Protein AF-A0AAV5ETB3-F1 (afdb_monomer)

Solvent-accessible surface area (backbone atoms only — not comparable to full-atom values): 3493 Å² total; per-residue (Å²): 110,66,69,62,50,47,50,52,48,36,52,51,50,41,56,48,37,33,73,79,64,68,45,81,74,45,72,65,62,41,47,56,52,32,55,54,49,53,57,56,54,36,70,77,49,58,72,68,63,21,51,54,53,51,55,52,50,64,76,72,108

Structure (mmCIF, N/CA/C/O backbone):
data_AF-A0AAV5ETB3-F1
#
_entry.id   AF-A0AAV5ETB3-F1
#
loop_
_atom_site.group_PDB
_atom_site.id
_atom_site.type_symbol
_atom_site.label_atom_id
_atom_site.label_alt_id
_atom_site.label_comp_id
_atom_site.label_asym_id
_atom_site.label_entity_id
_atom_site.label_seq_id
_atom_site.pdbx_PDB_ins_code
_atom_site.Cartn_x
_atom_site.Cartn_y
_atom_site.Cartn_z
_atom_site.occupancy
_atom_site.B_iso_or_equiv
_atom_site.auth_seq_id
_atom_site.auth_comp_id
_atom_site.auth_asym_id
_atom_site.auth_atom_id
_atom_site.pdbx_PDB_model_num
ATOM 1 N N . MET A 1 1 ? 10.428 4.598 -3.500 1.00 63.03 1 MET A N 1
ATOM 2 C CA . MET A 1 1 ? 9.608 5.497 -2.654 1.00 63.03 1 MET A CA 1
ATOM 3 C C . MET A 1 1 ? 8.115 5.331 -2.919 1.00 63.03 1 MET A C 1
ATOM 5 O O . MET A 1 1 ? 7.380 5.236 -1.949 1.00 63.03 1 MET A O 1
ATOM 9 N N . GLU A 1 2 ? 7.659 5.201 -4.173 1.00 84.81 2 GLU A N 1
ATOM 10 C CA . GLU A 1 2 ? 6.221 5.073 -4.488 1.00 84.81 2 GLU A CA 1
ATOM 11 C C . GLU A 1 2 ? 5.504 3.907 -3.800 1.00 84.81 2 GLU A C 1
ATOM 13 O O . GLU A 1 2 ? 4.434 4.110 -3.243 1.00 84.81 2 GLU A O 1
ATOM 18 N N . VAL A 1 3 ? 6.101 2.712 -3.741 1.00 91.12 3 VAL A N 1
ATOM 19 C CA . VAL A 1 3 ? 5.470 1.548 -3.088 1.00 91.12 3 VAL A CA 1
ATOM 20 C C . VAL A 1 3 ? 5.164 1.812 -1.606 1.00 91.12 3 VAL A C 1
ATOM 22 O O . VAL A 1 3 ? 4.073 1.499 -1.135 1.00 91.12 3 VAL A O 1
ATOM 25 N N . PHE A 1 4 ? 6.086 2.440 -0.867 1.00 94.06 4 PHE A N 1
ATOM 26 C CA . PHE A 1 4 ? 5.859 2.810 0.537 1.00 94.06 4 PHE A CA 1
ATOM 27 C C . PHE A 1 4 ? 4.811 3.919 0.678 1.00 94.06 4 PHE A C 1
ATOM 29 O O . PHE A 1 4 ? 4.015 3.897 1.621 1.00 94.06 4 PHE A O 1
ATOM 36 N N . THR A 1 5 ? 4.772 4.860 -0.269 1.00 96.31 5 THR A N 1
ATOM 37 C CA . THR A 1 5 ? 3.716 5.875 -0.341 1.00 96.31 5 THR A CA 1
ATOM 38 C C . THR A 1 5 ? 2.350 5.228 -0.561 1.00 96.31 5 THR A C 1
ATOM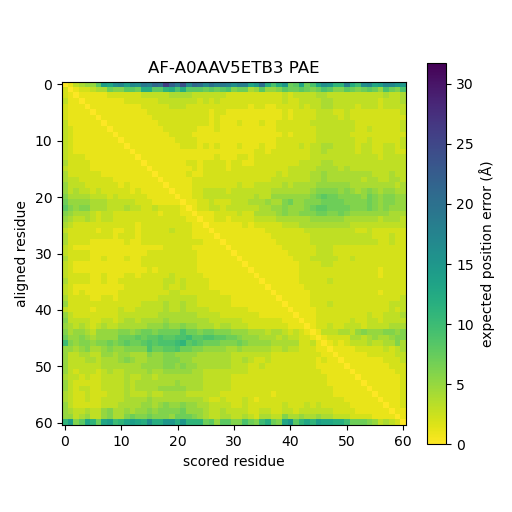 40 O O . THR A 1 5 ? 1.423 5.541 0.180 1.00 96.31 5 THR A O 1
ATOM 43 N N . ILE A 1 6 ? 2.227 4.278 -1.496 1.00 96.44 6 ILE A N 1
ATOM 44 C CA . ILE A 1 6 ? 0.983 3.537 -1.757 1.00 96.44 6 ILE A CA 1
ATOM 45 C C . ILE A 1 6 ? 0.568 2.751 -0.508 1.00 96.44 6 ILE A C 1
ATOM 47 O O . ILE A 1 6 ? -0.566 2.877 -0.058 1.00 96.44 6 ILE A O 1
ATOM 51 N N . ALA A 1 7 ? 1.489 2.014 0.121 1.00 97.12 7 ALA A N 1
ATOM 52 C CA . ALA A 1 7 ? 1.223 1.293 1.368 1.00 97.12 7 ALA A CA 1
ATOM 53 C C . ALA A 1 7 ? 0.663 2.213 2.466 1.00 97.12 7 ALA A C 1
ATOM 55 O O . ALA A 1 7 ? -0.368 1.908 3.072 1.00 97.12 7 ALA A O 1
ATOM 56 N N . SER A 1 8 ? 1.311 3.361 2.685 1.00 98.19 8 SER A N 1
ATOM 57 C CA . SER A 1 8 ? 0.900 4.357 3.683 1.00 98.19 8 SER A CA 1
ATOM 58 C C . SER A 1 8 ? -0.449 4.996 3.337 1.00 98.19 8 SER A C 1
ATOM 60 O O . SER A 1 8 ? -1.288 5.200 4.218 1.00 98.19 8 SER A O 1
ATOM 62 N N . TRP A 1 9 ? -0.688 5.264 2.051 1.00 97.88 9 TRP A N 1
ATOM 63 C CA . TRP A 1 9 ? -1.952 5.785 1.539 1.00 97.88 9 TRP A CA 1
ATOM 64 C C . TRP A 1 9 ? -3.110 4.814 1.772 1.00 97.88 9 TRP A C 1
ATOM 66 O O . TRP A 1 9 ? -4.176 5.215 2.243 1.00 97.88 9 TRP A O 1
ATOM 76 N N . GLU A 1 10 ? -2.896 3.521 1.528 1.00 98.25 10 GLU A N 1
ATOM 77 C CA . GLU A 1 10 ? -3.903 2.502 1.809 1.00 98.25 10 GLU A CA 1
ATOM 78 C C . GLU A 1 10 ? -4.217 2.402 3.306 1.00 98.25 10 GLU A C 1
ATOM 80 O O . GLU A 1 10 ? -5.386 2.290 3.670 1.00 98.25 10 GLU A O 1
ATOM 85 N N . ILE A 1 11 ? -3.222 2.525 4.196 1.00 98.12 11 ILE A N 1
ATOM 86 C CA . ILE A 1 11 ? -3.466 2.576 5.652 1.00 98.12 11 ILE A CA 1
ATOM 87 C C . ILE A 1 11 ? -4.352 3.777 6.001 1.00 98.12 11 ILE A C 1
ATOM 89 O O . ILE A 1 11 ? -5.314 3.653 6.766 1.00 98.12 11 ILE A O 1
ATOM 93 N N . TRP A 1 12 ? -4.050 4.945 5.432 1.00 98.31 12 TRP A N 1
ATOM 94 C CA . TRP A 1 12 ? -4.844 6.150 5.649 1.00 98.31 12 TRP A CA 1
ATOM 95 C C . TRP A 1 12 ? -6.293 5.976 5.163 1.00 98.31 12 TRP A C 1
ATOM 97 O O . TRP A 1 12 ? -7.229 6.302 5.897 1.00 98.31 12 TRP A O 1
ATOM 107 N N . LYS A 1 13 ? -6.506 5.368 3.987 1.00 98.12 13 LYS A N 1
ATOM 108 C CA . LYS A 1 13 ? -7.853 5.055 3.477 1.00 98.12 13 LYS A CA 1
ATOM 109 C C . LYS A 1 13 ? -8.616 4.085 4.380 1.00 98.12 13 LYS A C 1
ATOM 111 O O . LYS A 1 13 ? -9.795 4.323 4.634 1.00 98.12 13 LYS A O 1
ATOM 116 N N . GLN A 1 14 ? -7.965 3.047 4.906 1.00 98.12 14 GLN A N 1
ATOM 117 C CA . GLN A 1 14 ? -8.582 2.103 5.850 1.00 98.12 14 GLN A CA 1
ATOM 118 C C . GLN A 1 14 ? -9.072 2.812 7.124 1.00 98.12 14 GLN A C 1
ATOM 120 O O . GLN A 1 14 ? -10.207 2.609 7.562 1.00 98.12 14 GLN A O 1
ATOM 125 N N . ARG A 1 15 ? -8.255 3.717 7.684 1.00 97.44 15 ARG A N 1
ATOM 126 C CA . ARG A 1 15 ? -8.639 4.540 8.846 1.00 97.44 15 ARG A CA 1
ATOM 127 C C . ARG A 1 15 ? -9.832 5.444 8.544 1.00 97.44 15 ARG A C 1
ATOM 129 O O . ARG A 1 15 ? -10.757 5.523 9.348 1.00 97.44 15 ARG A O 1
ATOM 136 N N . ASN A 1 16 ? -9.846 6.086 7.381 1.00 98.12 16 ASN A N 1
ATOM 137 C CA . ASN A 1 16 ? -10.967 6.931 6.978 1.00 98.12 16 ASN A CA 1
ATOM 138 C C . ASN A 1 16 ? -12.241 6.128 6.722 1.00 98.12 16 ASN A C 1
ATOM 140 O O . ASN A 1 16 ? -13.322 6.561 7.105 1.00 98.12 16 ASN A O 1
ATOM 144 N N . ALA A 1 17 ? -12.136 4.943 6.125 1.00 97.7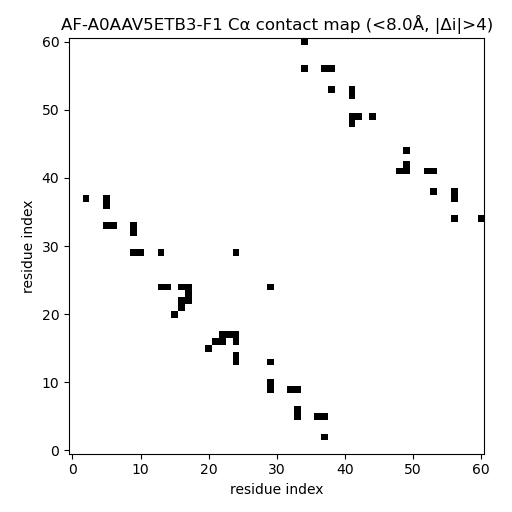5 17 ALA A N 1
ATOM 145 C CA . ALA A 1 17 ? -13.284 4.072 5.924 1.00 97.75 17 ALA A CA 1
ATOM 146 C C . ALA A 1 17 ? -13.904 3.642 7.268 1.00 97.75 17 ALA A C 1
ATOM 148 O O . ALA A 1 17 ? -15.129 3.632 7.399 1.00 97.75 17 ALA A O 1
ATOM 149 N N . ARG A 1 18 ? -13.086 3.412 8.307 1.00 96.81 18 ARG A N 1
ATOM 150 C CA . ARG A 1 18 ? -13.587 3.186 9.672 1.00 96.81 18 ARG A CA 1
ATOM 151 C C . ARG A 1 18 ? -14.400 4.371 10.201 1.00 96.81 18 ARG A C 1
ATOM 153 O O . ARG A 1 18 ? -15.461 4.149 10.769 1.00 96.81 18 ARG A O 1
ATOM 160 N N . ILE A 1 19 ? -13.924 5.601 10.006 1.00 97.62 19 ILE A N 1
ATOM 161 C CA . ILE A 1 19 ? -14.580 6.822 10.510 1.00 97.62 19 ILE A CA 1
ATOM 162 C C . ILE A 1 19 ? -15.858 7.138 9.724 1.00 97.62 19 ILE A C 1
ATOM 164 O O . ILE A 1 19 ? -16.907 7.371 10.313 1.00 97.62 19 ILE A O 1
ATOM 168 N N . PHE A 1 20 ? -15.780 7.139 8.393 1.00 98.19 20 PHE A N 1
ATOM 169 C CA . PHE A 1 20 ? -16.848 7.651 7.529 1.00 98.19 20 PHE A CA 1
ATOM 170 C C . PHE A 1 20 ? -17.827 6.581 7.043 1.00 98.19 20 PHE A C 1
ATOM 172 O O . PHE A 1 20 ? -18.919 6.914 6.595 1.00 98.19 20 PHE A O 1
ATOM 179 N N . ARG A 1 21 ? -17.437 5.301 7.072 1.00 96.62 21 ARG A N 1
ATOM 180 C CA . ARG A 1 21 ? -18.234 4.185 6.530 1.00 96.62 21 ARG A CA 1
ATOM 181 C C . ARG A 1 21 ? -18.459 3.063 7.542 1.00 96.62 21 ARG A C 1
ATOM 183 O O . ARG A 1 21 ? -19.039 2.045 7.185 1.00 96.62 21 ARG A O 1
ATOM 190 N N . ASN A 1 22 ? -17.977 3.227 8.777 1.00 96.00 22 ASN A N 1
ATOM 191 C CA . ASN A 1 22 ? -18.017 2.217 9.837 1.00 96.00 22 ASN A CA 1
ATOM 192 C C . ASN A 1 22 ? -17.467 0.836 9.410 1.00 96.00 22 ASN A C 1
ATOM 194 O O . ASN A 1 22 ? -17.814 -0.186 9.999 1.00 96.00 22 ASN A O 1
ATOM 198 N N . SER A 1 23 ? -16.595 0.781 8.397 1.00 95.56 23 SER A N 1
ATOM 199 C CA . SER A 1 23 ? -15.969 -0.475 7.974 1.00 95.56 23 SER A CA 1
ATOM 200 C C . SER A 1 23 ? -14.990 -0.965 9.038 1.00 95.56 23 SER A C 1
ATOM 202 O O . SER A 1 23 ? -14.397 -0.151 9.745 1.00 95.56 23 SER A O 1
ATOM 204 N N . THR A 1 24 ? -14.763 -2.272 9.130 1.00 96.44 24 THR A N 1
ATOM 205 C CA . THR A 1 24 ? -13.733 -2.844 10.011 1.00 96.44 24 THR A CA 1
ATOM 206 C C . THR A 1 24 ? -12.428 -3.007 9.231 1.00 96.44 24 THR A C 1
ATOM 208 O O . THR A 1 24 ? -12.391 -3.830 8.317 1.00 96.44 24 THR A O 1
ATOM 211 N N . PRO A 1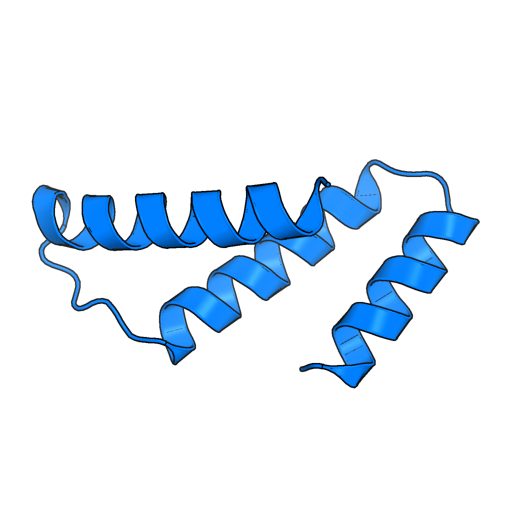 25 ? -11.358 -2.256 9.555 1.00 96.56 25 PRO A N 1
ATOM 212 C CA . PRO A 1 25 ? -10.057 -2.449 8.932 1.00 96.56 25 PRO A CA 1
ATOM 213 C C . PRO A 1 25 ? -9.506 -3.833 9.261 1.00 96.56 25 PR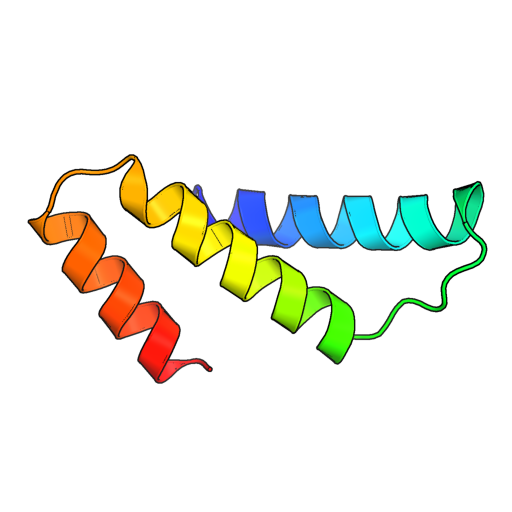O A C 1
ATOM 215 O O . PRO A 1 25 ? -9.590 -4.293 10.400 1.00 96.56 25 PRO A O 1
ATOM 218 N N . SER A 1 26 ? -8.883 -4.470 8.281 1.00 97.44 26 SER A N 1
ATOM 219 C CA . SER A 1 26 ? -8.119 -5.699 8.483 1.00 97.44 26 SER A CA 1
ATOM 220 C C . SER A 1 26 ? -6.847 -5.668 7.651 1.00 97.44 26 SER A C 1
ATOM 222 O O . SER A 1 26 ? -6.794 -5.004 6.611 1.00 97.44 26 SER A O 1
ATOM 224 N N . PHE A 1 27 ? -5.834 -6.421 8.079 1.00 96.88 27 PHE A N 1
ATOM 225 C CA . PHE A 1 27 ? -4.606 -6.563 7.301 1.00 96.88 27 PHE A CA 1
ATOM 226 C C . PHE A 1 27 ? -4.890 -7.087 5.887 1.00 96.88 27 PHE A C 1
ATOM 228 O O . PHE A 1 27 ? -4.343 -6.553 4.929 1.00 96.88 27 PHE A O 1
ATOM 235 N N . GLN A 1 28 ? -5.809 -8.051 5.744 1.00 96.88 28 GLN A N 1
ATOM 236 C CA . GLN A 1 28 ? -6.195 -8.584 4.436 1.00 96.88 28 GLN A CA 1
ATOM 237 C C . GLN A 1 28 ? -6.827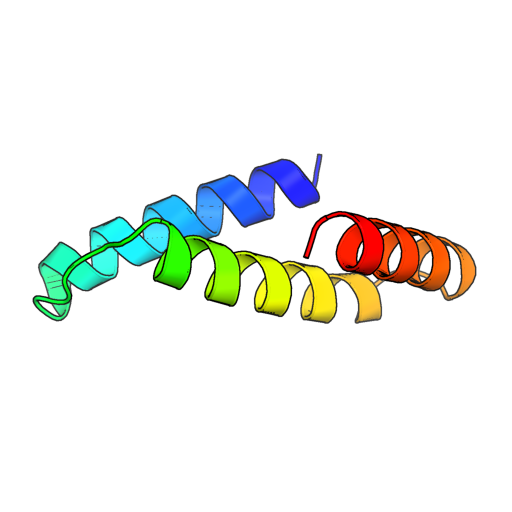 -7.508 3.544 1.00 96.88 28 GLN A C 1
ATOM 239 O O . GLN A 1 28 ? -6.377 -7.312 2.423 1.00 96.88 28 GLN A O 1
ATOM 244 N N . SER A 1 29 ? -7.797 -6.743 4.059 1.00 97.06 29 SER A N 1
ATOM 245 C CA . SER A 1 29 ? -8.444 -5.676 3.278 1.00 97.06 29 SER A CA 1
ATOM 246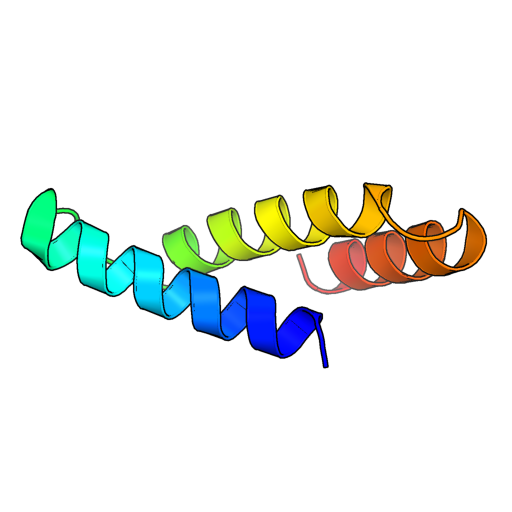 C C . SER A 1 29 ? -7.464 -4.577 2.855 1.00 97.06 29 SER A C 1
ATOM 248 O O . SER A 1 29 ? -7.550 -4.060 1.745 1.00 97.06 29 SER A O 1
ATOM 250 N N . TRP A 1 30 ? -6.500 -4.237 3.717 1.00 97.94 30 TRP A N 1
ATOM 251 C CA . TRP A 1 30 ? -5.417 -3.325 3.370 1.00 97.94 30 TRP A CA 1
ATOM 252 C C . TRP A 1 30 ? -4.521 -3.917 2.278 1.00 97.94 30 TRP A C 1
ATOM 254 O O . TRP A 1 30 ? -4.232 -3.226 1.302 1.00 97.94 30 TRP A O 1
ATOM 264 N N . LYS A 1 31 ? -4.121 -5.190 2.419 1.00 97.25 31 LYS A N 1
ATOM 265 C CA . LYS A 1 31 ? -3.280 -5.905 1.453 1.00 97.25 31 LYS A CA 1
ATOM 266 C C . LYS A 1 31 ? -3.958 -5.924 0.081 1.00 97.25 31 LYS A C 1
ATOM 268 O O . LYS A 1 31 ? -3.348 -5.497 -0.891 1.00 97.25 31 LYS A O 1
ATOM 273 N N . ASP A 1 32 ? -5.232 -6.289 -0.004 1.00 96.75 32 ASP A N 1
ATOM 274 C CA . ASP A 1 32 ? -5.969 -6.335 -1.275 1.00 96.75 32 ASP A CA 1
ATOM 275 C C . ASP A 1 32 ? -6.006 -4.962 -1.975 1.00 96.75 32 ASP A C 1
ATOM 277 O O . ASP A 1 32 ? -5.752 -4.849 -3.183 1.00 96.75 32 ASP A O 1
ATOM 281 N N . CYS A 1 33 ? -6.258 -3.887 -1.217 1.00 97.19 33 CYS A N 1
ATOM 282 C CA . CYS A 1 33 ? -6.234 -2.527 -1.756 1.00 97.19 33 CYS A CA 1
ATOM 283 C C . CYS A 1 33 ? -4.820 -2.078 -2.163 1.00 97.19 33 CYS A C 1
ATOM 285 O O . CYS A 1 33 ? -4.662 -1.404 -3.184 1.00 97.19 33 CYS A O 1
ATOM 287 N N . PHE A 1 34 ? -3.795 -2.474 -1.406 1.00 97.25 34 PHE A N 1
ATOM 288 C CA . PHE A 1 34 ? -2.393 -2.192 -1.709 1.00 97.25 34 PHE A CA 1
ATOM 289 C C . PHE A 1 34 ? -1.966 -2.847 -3.020 1.00 97.25 34 PHE A C 1
ATOM 291 O O . PHE A 1 34 ? -1.483 -2.150 -3.909 1.00 97.25 34 PHE A O 1
ATOM 298 N N . PHE A 1 35 ? -2.227 -4.144 -3.192 1.00 96.56 35 PHE A N 1
ATOM 299 C CA . PHE A 1 35 ? -1.912 -4.865 -4.428 1.00 96.56 35 PHE A CA 1
ATOM 300 C C . PHE A 1 35 ? -2.612 -4.253 -5.638 1.00 96.56 35 PHE A C 1
ATOM 302 O O . PHE A 1 35 ? -1.990 -4.029 -6.677 1.00 96.56 35 PHE A O 1
ATOM 309 N N . THR A 1 36 ? -3.897 -3.928 -5.486 1.00 96.38 36 THR A N 1
ATOM 310 C CA . THR A 1 36 ? -4.674 -3.272 -6.543 1.00 96.38 36 THR A CA 1
ATOM 311 C C . THR A 1 36 ? -4.054 -1.932 -6.936 1.00 96.38 36 THR A C 1
ATOM 313 O O . THR A 1 36 ? -3.885 -1.658 -8.123 1.00 96.38 36 THR A O 1
ATOM 316 N N . SER A 1 37 ? -3.665 -1.122 -5.951 1.00 96.62 37 SER A N 1
ATOM 317 C CA . SER A 1 37 ? -3.115 0.215 -6.188 1.00 96.62 37 SER A CA 1
ATOM 318 C C . SER A 1 37 ? -1.710 0.162 -6.791 1.00 96.62 37 SER A C 1
ATOM 320 O O . SER A 1 37 ? -1.445 0.862 -7.762 1.00 96.62 37 SER A O 1
ATOM 322 N N . VAL A 1 38 ? -0.828 -0.727 -6.314 1.00 95.19 38 VAL A N 1
ATOM 323 C CA . VAL A 1 38 ? 0.497 -0.938 -6.930 1.00 95.19 38 VAL A CA 1
ATOM 324 C C . VAL A 1 38 ? 0.355 -1.398 -8.379 1.00 95.19 38 VAL A C 1
ATOM 326 O O . VAL A 1 38 ? 1.044 -0.881 -9.255 1.00 95.19 38 VAL A O 1
ATOM 329 N N . LYS A 1 39 ? -0.571 -2.322 -8.662 1.00 94.38 39 LYS A N 1
ATOM 330 C CA . LYS A 1 39 ? -0.835 -2.782 -10.031 1.00 94.38 39 LYS A CA 1
ATOM 331 C C . LYS A 1 39 ? -1.307 -1.642 -10.939 1.00 94.38 39 LYS A C 1
ATOM 333 O O . LYS A 1 39 ? -0.893 -1.589 -12.090 1.00 94.38 39 LYS A O 1
ATOM 338 N N . GLN A 1 40 ? -2.154 -0.740 -10.440 1.00 94.44 40 GLN A N 1
ATOM 339 C CA . GLN A 1 40 ? -2.619 0.432 -11.192 1.00 94.44 40 GLN A CA 1
ATOM 340 C C . GLN A 1 40 ? -1.484 1.420 -11.479 1.00 94.44 40 GLN A C 1
ATOM 342 O O . GLN A 1 40 ? -1.325 1.847 -12.622 1.00 94.44 40 GLN A O 1
ATOM 347 N N . GLU A 1 41 ? -0.665 1.734 -10.476 1.00 93.06 41 GLU A N 1
ATOM 348 C CA . GLU A 1 41 ? 0.465 2.653 -10.638 1.00 93.06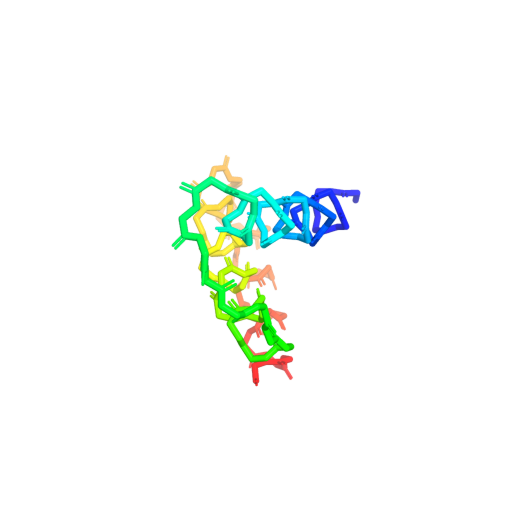 41 GLU A CA 1
ATOM 349 C C . GLU A 1 41 ? 1.558 2.069 -11.548 1.00 93.06 41 GLU A C 1
ATOM 351 O O . GLU A 1 41 ? 2.148 2.797 -12.344 1.00 93.06 41 GLU A O 1
ATOM 356 N N . ALA A 1 42 ? 1.738 0.743 -11.568 1.00 92.94 42 ALA A N 1
ATOM 357 C CA . ALA A 1 42 ? 2.647 0.076 -12.501 1.00 92.94 42 ALA A CA 1
ATOM 358 C C . ALA A 1 42 ? 2.278 0.305 -13.983 1.00 92.94 42 ALA A C 1
ATOM 360 O O . ALA A 1 42 ? 3.145 0.233 -14.849 1.00 92.94 42 ALA A O 1
ATOM 361 N N . TYR A 1 43 ? 1.021 0.623 -14.320 1.00 91.38 43 TYR A N 1
ATOM 362 C CA . TYR A 1 43 ? 0.657 0.981 -15.699 1.00 91.38 43 TYR A CA 1
ATOM 363 C C . TYR A 1 43 ? 1.093 2.396 -16.109 1.00 91.38 43 TYR A C 1
ATOM 365 O O . TYR A 1 43 ? 1.032 2.712 -17.297 1.00 91.38 43 TYR A O 1
ATOM 373 N N . ARG A 1 44 ? 1.532 3.239 -15.165 1.00 92.44 44 ARG A N 1
ATOM 374 C CA . ARG A 1 44 ? 1.976 4.618 -15.424 1.00 92.44 44 ARG A CA 1
ATOM 375 C C . ARG A 1 44 ? 3.478 4.739 -15.694 1.00 92.44 44 ARG A C 1
ATOM 377 O O . ARG A 1 44 ? 3.923 5.799 -16.124 1.00 92.44 44 ARG A O 1
ATOM 384 N N . ILE A 1 45 ? 4.244 3.678 -15.448 1.00 89.81 45 ILE A N 1
ATOM 385 C CA . ILE A 1 45 ? 5.692 3.622 -15.685 1.00 89.81 45 ILE A CA 1
ATOM 386 C C . ILE A 1 45 ? 6.010 2.883 -16.994 1.00 89.81 45 ILE A C 1
ATOM 388 O O . ILE A 1 45 ? 5.135 2.270 -17.612 1.00 89.81 45 ILE A O 1
ATOM 392 N N . ASN A 1 46 ? 7.261 2.973 -17.454 1.00 93.50 46 ASN A N 1
ATOM 393 C CA . ASN A 1 46 ? 7.689 2.321 -18.694 1.00 93.50 46 ASN A CA 1
ATOM 394 C C . ASN A 1 46 ? 7.555 0.786 -18.613 1.00 93.50 46 ASN A C 1
ATOM 396 O O . ASN A 1 46 ? 7.432 0.207 -17.535 1.00 93.50 46 ASN A O 1
ATOM 400 N N . SER A 1 47 ? 7.576 0.114 -19.767 1.00 91.56 47 SER A N 1
ATOM 401 C CA . SER A 1 47 ? 7.293 -1.323 -19.857 1.00 91.56 47 SER A CA 1
ATOM 402 C C . SER A 1 47 ? 8.264 -2.203 -19.067 1.00 91.56 47 SER A C 1
ATOM 404 O O . SER A 1 47 ? 7.813 -3.178 -18.475 1.00 91.56 47 SER A O 1
ATOM 406 N N . VAL A 1 48 ? 9.553 -1.852 -19.027 1.00 92.88 48 VAL A N 1
ATOM 407 C CA . VAL A 1 48 ? 10.582 -2.636 -18.325 1.00 92.88 48 VAL A CA 1
ATOM 408 C C . VAL A 1 48 ? 10.373 -2.549 -16.815 1.00 92.88 48 VAL A C 1
ATOM 410 O O . VAL A 1 48 ? 10.267 -3.573 -16.140 1.00 92.88 48 VAL A O 1
ATOM 413 N N . ASP A 1 49 ? 10.226 -1.333 -16.288 1.00 91.12 49 ASP A N 1
ATOM 414 C CA . ASP A 1 49 ? 10.005 -1.125 -14.855 1.00 91.12 49 ASP A CA 1
ATOM 415 C C . ASP A 1 49 ? 8.645 -1.678 -14.411 1.00 91.12 49 ASP A C 1
ATOM 417 O O . ASP A 1 49 ? 8.514 -2.207 -13.307 1.00 91.12 49 ASP A O 1
ATOM 421 N N . ARG A 1 50 ? 7.634 -1.623 -15.287 1.00 93.12 50 ARG A N 1
ATOM 422 C CA . ARG A 1 50 ? 6.327 -2.245 -15.052 1.00 93.12 50 ARG A CA 1
ATOM 423 C C . ARG A 1 50 ? 6.439 -3.756 -14.910 1.00 93.12 50 ARG A C 1
ATOM 425 O O . ARG A 1 50 ? 5.851 -4.312 -13.987 1.00 9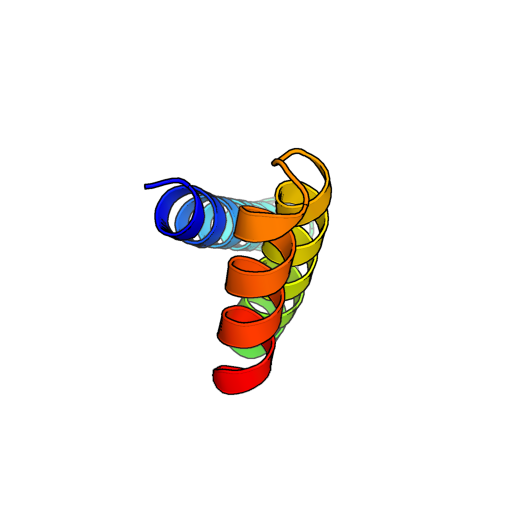3.12 50 ARG A O 1
ATOM 432 N N . GLU A 1 51 ? 7.143 -4.429 -15.815 1.00 94.25 51 GLU A N 1
ATOM 433 C CA . GLU A 1 51 ? 7.332 -5.882 -15.745 1.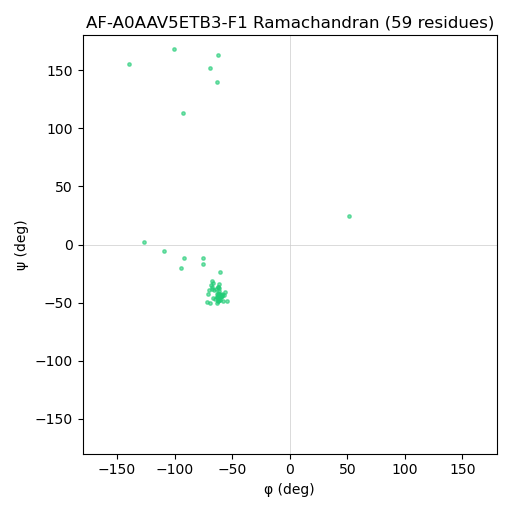00 94.25 51 GLU A CA 1
ATOM 434 C C . GLU A 1 51 ? 8.061 -6.282 -14.463 1.00 94.25 51 GLU A C 1
ATOM 436 O O . GLU A 1 51 ? 7.614 -7.195 -13.764 1.00 94.25 51 GLU A O 1
ATOM 441 N N . LEU A 1 52 ? 9.108 -5.538 -14.095 1.00 93.00 52 LEU A N 1
ATOM 442 C CA . LEU A 1 52 ? 9.819 -5.741 -12.837 1.00 93.00 52 LEU A CA 1
ATOM 443 C C . LEU A 1 52 ? 8.890 -5.556 -11.626 1.00 93.00 52 LEU A C 1
ATOM 445 O O . LEU A 1 52 ? 8.856 -6.411 -10.739 1.00 93.00 52 LEU A O 1
ATOM 449 N N . ALA A 1 53 ? 8.104 -4.476 -11.600 1.00 91.88 53 ALA A N 1
ATOM 450 C CA . ALA A 1 53 ? 7.172 -4.181 -10.516 1.00 91.88 53 ALA A CA 1
ATOM 451 C C . ALA A 1 53 ? 6.066 -5.239 -10.392 1.00 91.88 53 ALA A C 1
ATOM 453 O O . ALA A 1 53 ? 5.753 -5.664 -9.282 1.00 91.88 53 ALA A O 1
ATOM 454 N N . LEU A 1 54 ? 5.493 -5.696 -11.509 1.00 92.94 54 LEU A N 1
ATOM 455 C CA . LEU A 1 54 ? 4.457 -6.732 -11.516 1.00 92.94 54 LEU A CA 1
ATOM 456 C C . LEU A 1 54 ? 5.016 -8.105 -11.127 1.00 92.94 54 LEU A C 1
ATOM 458 O O . LEU A 1 54 ? 4.359 -8.828 -10.381 1.00 92.94 54 LEU A O 1
ATOM 462 N N . SER A 1 55 ? 6.224 -8.449 -11.582 1.00 94.75 55 SER A N 1
ATOM 463 C CA . SER A 1 55 ? 6.915 -9.682 -11.186 1.00 94.75 55 SER A CA 1
ATOM 464 C C . SER A 1 55 ? 7.217 -9.692 -9.688 1.00 94.75 55 SER A C 1
ATOM 466 O O . SER A 1 55 ? 6.973 -10.689 -9.009 1.00 94.75 55 SER A O 1
ATOM 468 N N . TRP A 1 56 ? 7.719 -8.576 -9.155 1.00 94.56 56 TRP A N 1
ATOM 469 C CA . TRP A 1 56 ? 7.934 -8.418 -7.720 1.00 94.56 56 TRP A CA 1
ATOM 470 C C . TRP A 1 56 ? 6.618 -8.488 -6.943 1.00 94.56 56 TRP A C 1
ATOM 472 O O . TRP A 1 56 ? 6.537 -9.203 -5.951 1.00 94.56 56 TRP A O 1
ATOM 482 N N . LEU A 1 57 ? 5.567 -7.807 -7.408 1.00 93.88 57 LEU A N 1
ATOM 483 C CA . LEU A 1 57 ? 4.265 -7.852 -6.752 1.00 93.88 57 LEU A CA 1
ATOM 484 C C . LEU A 1 57 ? 3.738 -9.292 -6.702 1.00 93.88 57 LEU A C 1
ATOM 486 O O . LEU A 1 57 ? 3.297 -9.731 -5.649 1.00 93.88 57 LEU A O 1
ATOM 490 N N . HIS A 1 58 ? 3.869 -10.048 -7.798 1.00 94.06 58 HIS A N 1
ATOM 491 C CA . HIS A 1 58 ? 3.464 -11.452 -7.853 1.00 94.06 58 HIS A CA 1
ATOM 492 C C . HIS A 1 58 ? 4.230 -12.336 -6.851 1.00 94.06 58 HIS A C 1
ATOM 494 O O . HIS A 1 58 ? 3.658 -13.283 -6.313 1.00 94.06 58 HIS A O 1
ATOM 500 N N . SER A 1 59 ? 5.507 -12.051 -6.576 1.00 95.31 59 SER A N 1
ATOM 501 C CA . SER A 1 59 ? 6.310 -12.858 -5.645 1.00 95.31 59 SER A CA 1
ATOM 502 C C . SER A 1 59 ? 5.974 -12.627 -4.169 1.00 95.31 59 SER A C 1
ATOM 504 O O . SER A 1 59 ? 6.335 -13.457 -3.336 1.00 95.31 59 SER A O 1
ATOM 506 N N . ILE A 1 60 ? 5.281 -11.529 -3.845 1.00 90.19 60 ILE A N 1
ATOM 507 C CA . ILE A 1 60 ? 4.871 -11.184 -2.475 1.00 90.19 60 ILE A CA 1
ATOM 508 C C . ILE A 1 60 ? 3.359 -11.327 -2.221 1.00 90.19 60 ILE A C 1
ATOM 510 O O . ILE A 1 60 ? 2.915 -11.116 -1.084 1.00 90.19 60 ILE A O 1
ATOM 514 N N . SER A 1 61 ? 2.567 -11.630 -3.259 1.00 78.81 61 SER A N 1
ATOM 515 C CA . SER A 1 61 ? 1.125 -11.944 -3.153 1.00 78.81 61 SER A CA 1
ATOM 516 C C . SER A 1 61 ? 0.881 -13.165 -2.290 1.00 78.81 61 SER A C 1
ATOM 518 O O . SER A 1 61 ? 0.103 -13.008 -1.317 1.00 78.81 61 SER A O 1
#

Organism: NCBI:txid191504

Secondary structure (DSSP, 8-state):
-HHHHHHHHHHHHHHHHHHHH-----HHHHHHHHHHHHHHHHTTS-HHHHHHHHHHHHHH-

Nearest PDB structures (foldseek):
  8adn-assembly1_X  TM=8.243E-01  e=2.124E+00  Vairimorpha necatrix

Mean predicted aligned error: 2.91 Å

Sequence (61 aa):
MEVFTIASWEIWKQRNARIFRNSTPSFQSWKDCFFTSVKQEAYRINSVDRELALSWLHSIS

Foldseek 3Di:
DVLVVLLVVLVVVLVVCCVPVVDDDDPVSSLVSSLVVQLVVLVVDDPVVSVVSVVVSVVVD

pLDDT: mean 94.44, std 5.28, range [63.03, 98.31]

Radius of gyration: 12.83 Å; Cα contacts (8 Å, |Δi|>4): 31; chains: 1; bounding box: 29×20×30 Å